Protein AF-A0A429G6H1-F1 (afdb_monomer)

Foldseek 3Di:
DPDPPPPPPVVPPDDPDPQDPPDPQDDDPPPVQLVVLSVLLVVPRPDDPVVVVVSVVSSVVSVVVVVVVVVPDPPDDDDDPDPPDDDDPDPDDPPDDPVPDDDD

Solvent-accessible surface area (backbone atoms only — not comparable to full-atom values): 7283 Å² total; per-residue (Å²): 144,84,74,80,78,68,69,74,63,64,78,78,71,63,72,82,72,79,86,70,76,74,76,77,77,78,78,81,78,84,44,72,70,60,41,60,48,57,55,57,62,65,68,50,67,94,53,59,75,85,60,43,54,63,56,52,51,53,40,50,52,52,53,49,52,52,52,54,55,56,72,67,49,69,96,77,82,87,75,82,80,74,88,88,74,71,79,81,74,81,75,80,74,72,92,62,68,77,89,71,64,82,84,128

pLDDT: mean 73.56, std 18.12, range [44.16, 98.06]

Mean predicted aligned error: 16.53 Å

Structure (mmCIF, N/CA/C/O backbone):
data_AF-A0A429G6H1-F1
#
_entry.id   AF-A0A429G6H1-F1
#
loop_
_atom_site.group_PDB
_atom_site.id
_at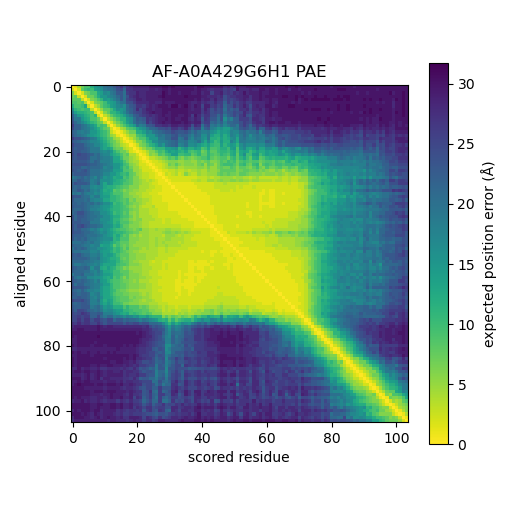om_site.type_symbol
_atom_site.label_atom_id
_atom_site.label_alt_id
_atom_site.label_comp_id
_atom_site.label_asym_id
_atom_site.label_entity_id
_atom_site.label_seq_id
_atom_site.pdbx_PDB_ins_code
_atom_site.Cartn_x
_atom_site.Cartn_y
_atom_site.Cartn_z
_atom_site.occupancy
_atom_site.B_iso_or_equiv
_atom_site.auth_seq_id
_atom_site.auth_comp_id
_atom_site.auth_asym_id
_atom_site.auth_atom_id
_atom_site.pdbx_PDB_model_num
ATOM 1 N N . MET A 1 1 ? 0.539 13.651 41.394 1.00 50.78 1 MET A N 1
ATOM 2 C CA . MET A 1 1 ? -0.150 12.424 40.946 1.00 50.78 1 MET A CA 1
ATOM 3 C C . MET A 1 1 ? -1.622 12.748 40.706 1.00 50.78 1 MET A C 1
ATOM 5 O O . MET A 1 1 ? -2.449 12.388 41.534 1.00 50.78 1 MET A O 1
ATOM 9 N N . SER A 1 2 ? -1.951 13.493 39.644 1.00 52.94 2 SER A N 1
ATOM 10 C CA . SER A 1 2 ? -3.346 13.912 39.404 1.00 52.94 2 SER A CA 1
ATOM 11 C C . SER A 1 2 ? 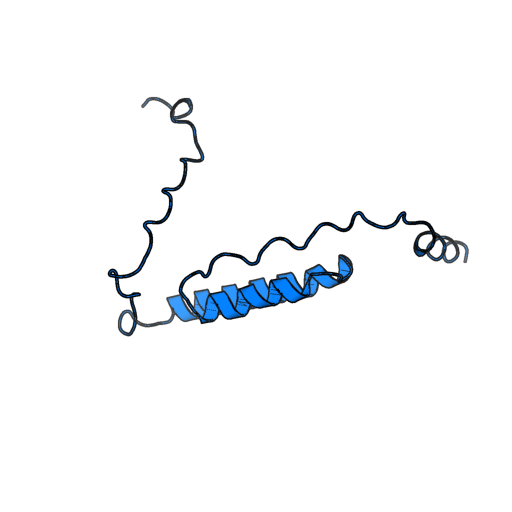-3.735 14.065 37.930 1.00 52.94 2 SER A C 1
ATOM 13 O O . SER A 1 2 ? -4.810 14.589 37.685 1.00 52.94 2 SER A O 1
ATOM 15 N N . ASP A 1 3 ? -2.935 13.586 36.972 1.00 47.75 3 ASP A N 1
ATOM 16 C CA . ASP A 1 3 ? -3.251 13.764 35.540 1.00 47.75 3 ASP A CA 1
ATOM 17 C C . ASP A 1 3 ? -3.596 12.460 34.793 1.00 47.75 3 ASP A C 1
ATOM 19 O O . ASP A 1 3 ? -3.976 12.494 33.636 1.00 47.75 3 ASP A O 1
ATOM 23 N N . GLU A 1 4 ? -3.542 11.294 35.447 1.00 48.56 4 GLU A N 1
ATOM 24 C CA . GLU A 1 4 ? -3.703 9.999 34.752 1.00 48.56 4 GLU A CA 1
ATOM 25 C C . GLU A 1 4 ? -5.172 9.581 34.520 1.00 48.56 4 GLU A C 1
ATOM 27 O O . GLU A 1 4 ? -5.461 8.654 33.771 1.00 48.56 4 GLU A O 1
ATOM 32 N N . ALA A 1 5 ? -6.134 10.234 35.179 1.00 47.66 5 ALA A N 1
ATOM 33 C CA . ALA A 1 5 ? -7.538 9.804 35.162 1.00 47.66 5 ALA A CA 1
ATOM 34 C C . ALA A 1 5 ? -8.367 10.393 34.003 1.00 47.66 5 ALA A C 1
ATOM 36 O O . ALA A 1 5 ? -9.512 9.983 33.815 1.00 47.66 5 ALA A O 1
ATOM 37 N N . ALA A 1 6 ? -7.822 11.349 33.243 1.00 45.09 6 ALA A N 1
ATOM 38 C CA . ALA A 1 6 ? -8.560 12.058 32.194 1.00 45.09 6 ALA A CA 1
ATOM 39 C C . ALA A 1 6 ? -8.479 11.384 30.810 1.00 45.09 6 ALA A C 1
ATOM 41 O O . ALA A 1 6 ? -9.368 11.586 29.991 1.00 45.09 6 ALA A O 1
ATOM 42 N N . GLU A 1 7 ? -7.471 10.548 30.549 1.00 47.03 7 GLU A N 1
ATOM 43 C CA . GLU A 1 7 ? -7.228 9.997 29.204 1.00 47.03 7 GLU A CA 1
ATOM 44 C C . GLU A 1 7 ? -8.101 8.763 28.885 1.00 47.03 7 GLU A C 1
ATOM 46 O O . GLU A 1 7 ? -8.434 8.498 27.733 1.00 47.03 7 GLU A O 1
ATOM 51 N N . ALA A 1 8 ? -8.559 8.029 29.906 1.00 46.88 8 ALA A N 1
ATOM 52 C CA . ALA A 1 8 ? -9.306 6.777 29.724 1.00 46.88 8 ALA A CA 1
ATOM 53 C C . ALA A 1 8 ? -10.799 6.959 29.375 1.00 46.88 8 ALA A C 1
ATOM 55 O O . ALA A 1 8 ? -11.438 6.017 28.906 1.00 46.88 8 ALA A O 1
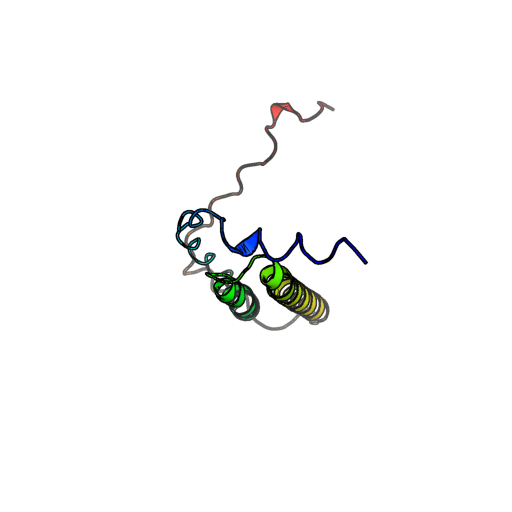ATOM 56 N N . VAL A 1 9 ? -11.371 8.145 29.607 1.00 45.03 9 VAL A N 1
ATOM 57 C CA . VAL A 1 9 ? -12.806 8.422 29.386 1.00 45.03 9 VAL A CA 1
ATOM 58 C C . VAL A 1 9 ? -13.118 8.964 27.988 1.00 45.03 9 VAL A C 1
ATOM 60 O O . VAL A 1 9 ? -14.257 8.855 27.545 1.00 45.03 9 VAL A O 1
ATOM 63 N N . GLU A 1 10 ? -12.126 9.456 27.241 1.00 46.91 10 GLU A N 1
ATOM 64 C CA . GLU A 1 10 ? -12.351 10.021 25.900 1.00 46.91 10 GLU A CA 1
ATOM 65 C C . GLU A 1 10 ? -12.509 8.950 24.800 1.00 46.91 10 GLU A C 1
ATOM 67 O O . GLU A 1 10 ? -13.107 9.200 23.753 1.00 46.91 10 GLU A O 1
ATOM 72 N N . ALA A 1 11 ? -12.056 7.716 25.047 1.00 50.94 11 ALA A N 1
ATOM 73 C CA . ALA A 1 11 ? -12.217 6.600 24.111 1.00 50.94 11 ALA A CA 1
ATOM 74 C C . ALA A 1 11 ? -13.660 6.057 24.033 1.00 50.94 11 ALA A C 1
ATOM 76 O O . ALA A 1 11 ? -14.012 5.393 23.060 1.00 50.94 11 ALA A O 1
ATOM 77 N N . ALA A 1 12 ? -14.499 6.319 25.042 1.00 55.19 12 ALA A N 1
ATOM 78 C CA . ALA A 1 12 ? -15.809 5.677 25.189 1.00 55.19 12 ALA A CA 1
ATOM 79 C C . ALA A 1 12 ? -16.984 6.456 24.563 1.00 55.19 12 ALA A C 1
ATOM 81 O O . ALA A 1 12 ? -18.075 5.902 24.445 1.00 55.19 12 ALA A O 1
ATOM 82 N N . GLU A 1 13 ? -16.781 7.710 24.145 1.00 51.94 13 GLU A N 1
ATOM 83 C CA . GLU A 1 13 ? -17.863 8.604 23.694 1.00 51.94 13 GLU A CA 1
ATOM 84 C C . GLU A 1 13 ? -17.604 9.213 22.305 1.00 51.94 13 GLU A C 1
ATOM 86 O O . GLU A 1 13 ? -18.129 10.271 21.957 1.00 51.94 13 GLU A O 1
ATOM 91 N N . ARG A 1 14 ? -16.791 8.549 21.470 1.00 60.59 14 ARG A N 1
ATOM 92 C CA . ARG A 1 14 ? -16.683 8.933 20.060 1.00 60.59 14 ARG A CA 1
ATOM 93 C C . ARG A 1 14 ? -17.935 8.431 19.326 1.00 60.59 14 ARG A C 1
ATOM 95 O O . ARG A 1 14 ? -18.191 7.225 19.354 1.00 60.59 14 ARG A O 1
ATOM 102 N N . PRO A 1 15 ? -18.734 9.310 18.687 1.00 66.69 15 PRO A N 1
ATOM 103 C CA . PRO A 1 15 ? -19.808 8.858 17.807 1.00 66.69 15 PRO A CA 1
ATOM 104 C C . PRO A 1 15 ? -19.223 7.902 16.758 1.00 66.69 15 PRO A C 1
ATOM 106 O O . PRO A 1 15 ? -18.056 8.079 16.396 1.00 66.69 15 PRO A O 1
ATOM 109 N N . PRO A 1 16 ? -19.986 6.897 16.281 1.00 66.31 16 PRO A N 1
ATOM 110 C CA . PRO A 1 16 ? -19.490 5.985 15.258 1.00 66.31 16 PRO A CA 1
ATOM 111 C C . PRO A 1 16 ? -18.955 6.826 14.104 1.00 66.31 16 PRO A C 1
ATOM 113 O O . PRO A 1 16 ? -19.683 7.672 13.571 1.00 66.31 16 PRO A O 1
ATOM 116 N N . GLU A 1 17 ? -17.667 6.663 13.787 1.00 66.88 17 GLU A N 1
ATOM 117 C CA . GLU A 1 17 ? -17.102 7.383 12.657 1.00 66.88 17 GLU A CA 1
ATOM 118 C C . GLU A 1 17 ? -17.933 7.019 11.427 1.00 66.88 17 GLU A C 1
ATOM 120 O O . GLU A 1 17 ? -18.275 5.843 11.257 1.00 66.88 17 GLU A O 1
ATOM 125 N N . PRO A 1 18 ? -18.333 8.007 10.608 1.00 64.62 18 PRO A N 1
ATOM 126 C CA . PRO A 1 18 ? -19.028 7.709 9.371 1.00 64.62 18 PRO A CA 1
ATOM 127 C C . PRO A 1 18 ? -18.232 6.646 8.616 1.00 64.62 18 PRO A C 1
ATOM 129 O O . PRO A 1 18 ? -17.035 6.818 8.387 1.00 64.62 18 PRO A O 1
ATOM 132 N N . GLU A 1 19 ? -18.889 5.535 8.275 1.00 65.81 19 GLU A N 1
ATOM 133 C CA . GLU A 1 19 ? -18.297 4.476 7.464 1.00 65.81 19 GLU A CA 1
ATOM 134 C C . GLU A 1 19 ? -18.032 5.050 6.071 1.00 65.81 19 GLU A C 1
ATOM 136 O O . GLU A 1 19 ? -18.874 5.004 5.171 1.00 65.81 19 GLU A O 1
ATOM 141 N N . TYR A 1 20 ? -16.869 5.675 5.903 1.00 63.47 20 TYR A N 1
ATOM 142 C CA . TYR A 1 20 ? -16.396 6.075 4.595 1.00 63.47 20 TYR A CA 1
ATOM 143 C C . TYR A 1 20 ? -16.000 4.795 3.869 1.00 63.47 20 TYR A C 1
ATOM 145 O O . TYR A 1 20 ? -15.110 4.082 4.345 1.00 63.47 20 TYR A O 1
ATOM 153 N N . PRO A 1 21 ? -16.641 4.471 2.733 1.00 67.25 21 PRO A N 1
ATOM 154 C CA . PRO A 1 21 ? -16.186 3.352 1.933 1.00 67.25 21 PRO A CA 1
ATOM 155 C C . PRO A 1 21 ? -14.714 3.586 1.597 1.00 67.25 21 PRO A C 1
ATOM 157 O O . PRO A 1 21 ? -14.333 4.698 1.217 1.00 67.25 21 PRO A O 1
ATOM 160 N N . ALA A 1 22 ? -13.891 2.549 1.768 1.00 70.00 22 ALA A N 1
ATOM 161 C CA . ALA A 1 22 ? -12.490 2.612 1.386 1.00 70.00 22 ALA A CA 1
ATOM 162 C C . ALA A 1 22 ? -12.402 3.122 -0.059 1.00 70.00 22 ALA A C 1
ATOM 164 O O . ALA A 1 22 ? -13.155 2.671 -0.930 1.00 70.00 22 ALA A O 1
ATOM 165 N N . ALA A 1 23 ? -11.521 4.097 -0.297 1.00 71.06 23 ALA A N 1
ATOM 166 C CA . ALA A 1 23 ? -11.283 4.578 -1.647 1.00 71.06 23 ALA A CA 1
ATOM 167 C C . ALA A 1 23 ? -10.922 3.379 -2.542 1.00 71.06 23 ALA A C 1
ATOM 169 O O . ALA A 1 23 ? -10.230 2.464 -2.078 1.00 71.06 23 ALA A O 1
ATOM 170 N N . PRO A 1 24 ? -11.398 3.346 -3.799 1.00 73.25 24 PRO A N 1
ATOM 171 C CA . PRO A 1 24 ? -11.011 2.285 -4.712 1.00 73.25 24 PRO A CA 1
ATOM 172 C C . PRO A 1 24 ? -9.480 2.244 -4.827 1.00 73.25 24 PRO A C 1
ATOM 174 O O . PRO A 1 24 ? -8.836 3.298 -4.744 1.00 73.25 24 PRO A O 1
ATOM 177 N N . PRO A 1 25 ? -8.891 1.048 -5.002 1.00 72.69 25 PRO A N 1
ATOM 178 C CA . PRO A 1 25 ? -7.453 0.928 -5.168 1.00 72.69 25 PRO A CA 1
ATOM 179 C C . PRO A 1 25 ? -6.993 1.776 -6.364 1.00 72.69 25 PRO A C 1
ATOM 181 O O . PRO A 1 25 ? -7.755 1.948 -7.322 1.00 72.69 25 PRO A O 1
ATOM 184 N N . PRO A 1 26 ? -5.769 2.327 -6.315 1.00 76.38 26 PRO A N 1
ATOM 185 C CA . PRO A 1 26 ? -5.231 3.089 -7.431 1.00 76.38 26 PRO A CA 1
ATOM 186 C C . PRO A 1 26 ? -5.173 2.226 -8.697 1.00 76.38 26 PRO A C 1
ATOM 188 O O . PRO A 1 26 ? -4.950 1.016 -8.628 1.00 76.38 26 PRO A O 1
ATOM 191 N N . GLU A 1 27 ? -5.358 2.865 -9.854 1.00 86.50 27 GLU A N 1
ATOM 192 C CA . GLU A 1 27 ? -5.117 2.226 -11.150 1.00 86.50 27 GLU A CA 1
ATOM 193 C C . GLU A 1 27 ? -3.670 1.700 -11.214 1.00 86.50 27 GLU A C 1
ATOM 195 O O . GLU A 1 27 ? -2.758 2.379 -10.722 1.00 86.50 27 GLU A O 1
ATOM 200 N N . PRO A 1 28 ? -3.439 0.517 -11.812 1.00 89.12 28 PRO A N 1
ATOM 201 C CA . PRO A 1 28 ? -2.112 -0.074 -11.892 1.00 89.12 28 PRO A CA 1
ATOM 202 C C . PRO A 1 28 ? -1.161 0.837 -12.671 1.00 89.12 28 PRO A C 1
ATOM 204 O O . PRO A 1 28 ? -1.502 1.402 -13.713 1.00 89.12 28 PRO A O 1
ATOM 207 N N . THR A 1 29 ? 0.057 0.966 -12.162 1.00 88.56 29 THR A N 1
ATOM 208 C CA . THR A 1 29 ? 1.089 1.862 -12.696 1.00 88.56 29 THR A CA 1
ATOM 209 C C . THR A 1 29 ? 1.825 1.266 -13.893 1.00 88.56 29 THR A C 1
ATOM 211 O O . THR A 1 29 ? 2.448 1.998 -14.662 1.00 88.56 29 THR A O 1
ATOM 214 N N . GLY A 1 30 ? 1.748 -0.058 -14.063 1.00 91.44 30 GLY A N 1
ATOM 215 C CA . GLY A 1 30 ? 2.444 -0.802 -15.111 1.00 91.44 30 GLY A CA 1
ATOM 216 C C . GLY A 1 30 ? 3.833 -1.305 -14.705 1.00 91.44 30 GLY A C 1
ATOM 217 O O . GLY A 1 30 ? 4.401 -2.114 -15.438 1.00 91.44 30 GLY A O 1
ATOM 218 N N . ASP A 1 31 ? 4.365 -0.898 -13.543 1.00 90.94 31 ASP A N 1
ATOM 219 C CA . ASP A 1 31 ? 5.509 -1.567 -12.911 1.00 90.94 31 ASP A CA 1
ATOM 220 C C . ASP A 1 31 ? 4.992 -2.490 -11.791 1.00 90.94 31 ASP A C 1
ATOM 222 O O . ASP A 1 31 ? 4.515 -1.999 -10.762 1.00 90.94 31 ASP A O 1
ATOM 226 N N . PRO A 1 32 ? 5.117 -3.825 -11.931 1.00 91.44 32 PRO A N 1
ATOM 227 C CA . PRO A 1 32 ? 4.589 -4.768 -10.947 1.00 91.44 32 PRO A CA 1
ATOM 228 C C . PRO A 1 32 ? 5.225 -4.610 -9.560 1.00 91.44 32 PRO A C 1
ATOM 230 O O . PRO A 1 32 ? 4.617 -4.992 -8.561 1.00 91.44 32 PRO A O 1
ATOM 233 N N . ARG A 1 33 ? 6.440 -4.051 -9.471 1.00 92.62 33 ARG A N 1
ATOM 234 C CA . ARG A 1 33 ? 7.110 -3.781 -8.191 1.00 92.62 33 ARG A CA 1
ATOM 235 C C . ARG A 1 33 ? 6.459 -2.601 -7.482 1.00 92.62 33 ARG A C 1
ATOM 237 O O . ARG A 1 33 ? 6.242 -2.667 -6.277 1.00 92.62 33 ARG A O 1
ATOM 244 N N . VAL A 1 34 ? 6.123 -1.549 -8.228 1.00 94.44 34 VAL A N 1
ATOM 245 C CA . VAL A 1 34 ? 5.408 -0.381 -7.696 1.00 94.44 34 VAL A CA 1
ATOM 246 C C . VAL A 1 34 ? 3.991 -0.780 -7.291 1.00 94.44 34 VAL A C 1
ATOM 248 O O . VAL A 1 34 ? 3.565 -0.468 -6.180 1.00 94.44 34 VAL A O 1
ATOM 251 N N . ASP A 1 35 ? 3.299 -1.549 -8.131 1.00 93.69 35 ASP A N 1
ATOM 252 C CA . ASP A 1 35 ? 1.936 -2.016 -7.858 1.00 93.69 35 ASP A CA 1
ATOM 253 C C . ASP A 1 35 ? 1.871 -2.897 -6.598 1.00 93.69 35 ASP A C 1
ATOM 255 O O . ASP A 1 35 ? 0.965 -2.743 -5.777 1.00 93.69 35 ASP A O 1
ATOM 259 N N . ALA A 1 36 ? 2.867 -3.764 -6.380 1.00 93.50 36 ALA A N 1
ATOM 260 C CA . ALA A 1 36 ? 2.961 -4.576 -5.166 1.00 93.50 36 ALA A CA 1
ATOM 261 C C . ALA A 1 36 ? 3.131 -3.728 -3.894 1.00 93.50 36 ALA A C 1
ATOM 263 O O . ALA A 1 36 ? 2.544 -4.044 -2.859 1.00 93.50 36 ALA A O 1
ATOM 264 N N . VAL A 1 37 ? 3.907 -2.642 -3.959 1.00 95.12 37 VAL A N 1
ATOM 265 C CA . VAL A 1 37 ? 4.091 -1.731 -2.820 1.00 95.12 37 VAL A CA 1
ATOM 266 C C . VAL A 1 37 ? 2.811 -0.934 -2.548 1.00 95.12 37 VAL A C 1
ATOM 268 O O . VAL A 1 37 ? 2.416 -0.790 -1.391 1.00 95.12 37 VAL A O 1
ATOM 271 N N . LEU A 1 38 ? 2.125 -0.466 -3.595 1.00 93.44 38 LEU A N 1
ATOM 272 C CA . LEU A 1 38 ? 0.869 0.280 -3.463 1.00 93.44 38 LEU A CA 1
ATOM 273 C C . LEU A 1 38 ? -0.288 -0.578 -2.938 1.00 93.44 38 LEU A C 1
ATOM 275 O O . LEU A 1 38 ? -1.140 -0.056 -2.218 1.00 93.44 38 LEU A O 1
ATOM 279 N N . ALA A 1 39 ? -0.303 -1.884 -3.220 1.00 92.06 39 ALA A N 1
ATOM 280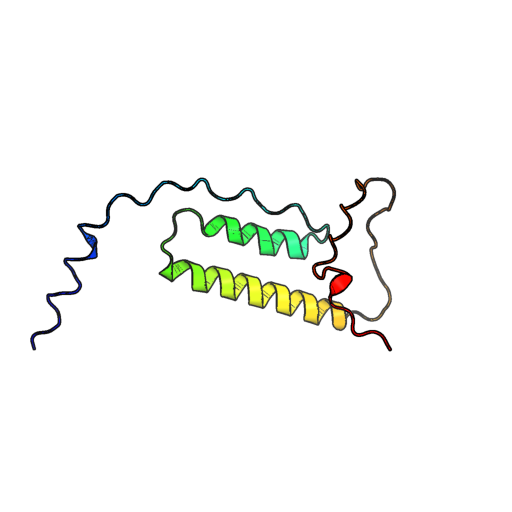 C CA . ALA A 1 39 ? -1.312 -2.803 -2.690 1.00 92.06 39 ALA A CA 1
ATOM 281 C C . ALA A 1 39 ? -1.377 -2.795 -1.150 1.00 92.06 39 ALA A C 1
ATOM 283 O O . ALA A 1 39 ? -2.450 -2.981 -0.577 1.00 92.06 39 ALA A O 1
ATOM 284 N N . ARG A 1 40 ? -0.259 -2.493 -0.475 1.00 91.12 40 ARG A N 1
ATOM 285 C CA . ARG A 1 40 ? -0.171 -2.410 0.991 1.00 91.12 40 ARG A CA 1
ATOM 286 C C . ARG A 1 40 ? -0.990 -1.269 1.596 1.00 91.12 40 ARG A C 1
ATOM 288 O O . ARG A 1 40 ? -1.346 -1.320 2.767 1.00 91.12 40 ARG A O 1
ATOM 295 N N . LEU A 1 41 ? -1.345 -0.252 0.809 1.00 92.06 41 LEU A N 1
ATOM 296 C CA . LEU A 1 41 ? -2.262 0.798 1.262 1.00 92.06 41 LEU A CA 1
ATOM 297 C C . LEU A 1 41 ? -3.669 0.253 1.552 1.00 92.06 41 LEU A C 1
ATOM 299 O O . LEU A 1 41 ? -4.397 0.854 2.338 1.00 92.06 41 LEU A O 1
ATOM 303 N N . GLY A 1 42 ? -4.039 -0.897 0.975 1.00 89.75 42 GLY A N 1
ATOM 304 C CA . GLY A 1 42 ? -5.289 -1.587 1.295 1.00 89.75 42 GLY A CA 1
ATOM 305 C C . GLY A 1 42 ? -5.388 -2.016 2.762 1.00 89.75 42 GLY A C 1
ATOM 306 O O . GLY A 1 42 ? -6.491 -2.056 3.305 1.00 89.75 42 GLY A O 1
ATOM 307 N N . ASP A 1 43 ? -4.252 -2.238 3.433 1.00 88.94 43 ASP A N 1
ATOM 308 C CA . ASP A 1 43 ? -4.208 -2.645 4.841 1.00 88.94 43 ASP A CA 1
ATOM 309 C C . ASP A 1 43 ? -4.673 -1.531 5.790 1.00 88.94 43 ASP A C 1
ATOM 311 O O . ASP A 1 43 ? -4.956 -1.801 6.950 1.00 88.94 43 ASP A O 1
ATOM 315 N N . LEU A 1 44 ? -4.760 -0.277 5.331 1.00 90.75 44 LEU A N 1
ATOM 316 C CA . LEU A 1 44 ? -5.190 0.864 6.148 1.00 90.75 44 LEU A CA 1
ATOM 317 C C . LEU A 1 44 ? -6.681 0.820 6.510 1.00 90.75 44 LEU A C 1
ATOM 319 O O . LEU A 1 44 ? -7.096 1.441 7.492 1.00 90.75 44 LEU A O 1
ATOM 323 N N . ALA A 1 45 ? -7.496 0.116 5.722 1.00 86.75 45 ALA A N 1
ATOM 324 C CA . ALA A 1 45 ? -8.938 0.073 5.918 1.00 86.75 45 ALA A CA 1
ATOM 325 C C . ALA A 1 45 ? -9.292 -0.525 7.292 1.00 86.75 45 ALA A C 1
ATOM 327 O O . ALA A 1 45 ? -8.936 -1.658 7.606 1.00 86.75 45 ALA A O 1
ATOM 328 N N . GLY A 1 46 ? -10.006 0.244 8.118 1.00 84.25 46 GLY A N 1
ATOM 329 C CA . GLY A 1 46 ? -10.425 -0.182 9.457 1.00 84.25 46 GLY A CA 1
ATOM 330 C C . GLY A 1 46 ? -9.325 -0.166 10.525 1.00 84.25 46 GLY A C 1
ATOM 331 O O . GLY A 1 46 ? -9.605 -0.515 11.670 1.00 84.25 46 GLY A O 1
ATOM 332 N N . ARG A 1 47 ? -8.098 0.258 10.193 1.00 88.81 47 ARG A N 1
ATOM 333 C CA . ARG A 1 47 ? -7.026 0.466 11.180 1.00 88.81 47 ARG A CA 1
ATOM 334 C C . ARG A 1 47 ? -7.135 1.849 11.826 1.00 88.81 47 ARG A C 1
ATOM 336 O O . ARG A 1 47 ? -7.556 2.793 11.152 1.00 88.81 47 ARG A O 1
ATOM 343 N N . PRO A 1 48 ? -6.726 2.010 13.095 1.00 90.25 48 PRO A N 1
ATOM 344 C CA . PRO A 1 48 ? -6.677 3.320 13.731 1.00 90.25 48 PRO A CA 1
ATOM 345 C C . PRO A 1 48 ? -5.623 4.213 13.066 1.00 90.25 48 PRO A C 1
ATOM 347 O O . PRO A 1 48 ? -4.579 3.741 12.622 1.00 90.25 48 PRO A O 1
ATOM 350 N N . VAL A 1 49 ? -5.863 5.526 13.047 1.00 91.56 49 VAL A N 1
ATOM 351 C CA . VAL A 1 49 ? -4.980 6.512 12.390 1.00 91.56 49 VAL A CA 1
ATOM 352 C C . VAL A 1 49 ? -3.545 6.473 12.929 1.00 91.56 49 VAL A C 1
ATOM 354 O O . VAL A 1 49 ? -2.596 6.669 12.174 1.00 91.56 49 VAL A O 1
ATOM 357 N N . SER A 1 50 ? -3.364 6.165 14.216 1.00 91.31 50 SER A N 1
ATOM 358 C CA . SER A 1 50 ? -2.038 5.995 14.825 1.00 91.31 50 SER A CA 1
ATOM 359 C C . SER A 1 50 ? -1.211 4.897 14.153 1.00 91.31 50 SER A C 1
ATOM 361 O O . SER A 1 50 ? 0.003 5.023 14.053 1.00 91.31 50 SER A O 1
ATOM 363 N N . GLU A 1 51 ? -1.863 3.850 13.649 1.00 91.38 51 GLU A N 1
ATOM 364 C CA . GLU A 1 51 ? -1.216 2.745 12.940 1.00 91.38 51 GLU A CA 1
ATOM 365 C C . GLU A 1 51 ? -0.978 3.033 11.450 1.00 91.38 51 GLU A C 1
ATOM 367 O O . GLU A 1 51 ? -0.238 2.306 10.786 1.00 91.38 51 GLU A O 1
ATOM 372 N N . HIS A 1 52 ? -1.586 4.085 10.892 1.00 94.56 52 HIS A N 1
ATOM 373 C CA . HIS A 1 52 ? -1.420 4.414 9.472 1.00 94.56 52 HIS A CA 1
ATOM 374 C C . HIS A 1 52 ? 0.003 4.877 9.160 1.00 94.56 52 HIS A C 1
ATOM 376 O O . HIS A 1 52 ? 0.503 4.622 8.065 1.00 94.56 52 HIS A O 1
ATOM 382 N N . VAL A 1 53 ? 0.660 5.532 10.122 1.00 95.94 53 VAL A N 1
ATOM 383 C CA . VAL A 1 53 ? 2.017 6.077 9.971 1.00 95.94 53 VAL A CA 1
ATOM 384 C C . VAL A 1 53 ? 3.002 4.984 9.570 1.00 95.94 53 VAL A C 1
ATOM 386 O O . VAL A 1 53 ? 3.695 5.133 8.568 1.00 95.94 53 VAL A O 1
ATOM 389 N N . GLU A 1 54 ? 2.994 3.853 10.276 1.00 95.12 54 GLU A N 1
ATOM 390 C CA . GLU A 1 54 ? 3.888 2.723 9.996 1.00 95.12 54 GLU A CA 1
ATOM 391 C C . GLU A 1 54 ? 3.701 2.194 8.567 1.00 95.12 54 GLU A C 1
ATOM 393 O O . GLU A 1 54 ? 4.665 1.920 7.850 1.00 95.12 54 GLU A O 1
ATOM 398 N N . VAL A 1 55 ? 2.450 2.104 8.104 1.00 94.81 55 VAL A N 1
ATOM 399 C CA . VAL A 1 55 ? 2.149 1.644 6.743 1.00 94.81 55 VAL A CA 1
ATOM 400 C C . VAL A 1 55 ? 2.658 2.630 5.701 1.00 94.81 55 VAL A C 1
ATOM 402 O O . VAL A 1 55 ? 3.266 2.212 4.712 1.00 94.81 55 VAL A O 1
ATOM 405 N N . PHE A 1 56 ? 2.427 3.925 5.912 1.00 95.56 56 PHE A N 1
ATOM 406 C CA . PHE A 1 56 ? 2.882 4.955 4.987 1.00 95.56 56 PHE A CA 1
ATOM 407 C C . PHE A 1 56 ? 4.403 5.038 4.921 1.00 95.56 56 PHE A C 1
ATOM 409 O O . PHE A 1 56 ? 4.940 5.178 3.822 1.00 95.56 56 PHE A O 1
ATOM 416 N N . GLU A 1 57 ? 5.096 4.933 6.052 1.00 97.88 57 GLU A N 1
ATOM 417 C CA . GLU A 1 57 ? 6.559 4.942 6.100 1.00 97.88 57 GLU A CA 1
ATOM 418 C C . GLU A 1 57 ? 7.157 3.746 5.361 1.00 97.88 57 GLU A C 1
ATOM 420 O O . GLU A 1 57 ? 8.078 3.903 4.559 1.00 97.88 57 GLU A O 1
ATOM 425 N N . ASP A 1 58 ? 6.601 2.557 5.571 1.00 96.75 58 ASP A N 1
ATOM 426 C CA . ASP A 1 58 ? 7.025 1.355 4.865 1.00 96.75 58 ASP A CA 1
ATOM 427 C C . ASP A 1 58 ? 6.810 1.476 3.349 1.00 96.75 58 ASP A C 1
ATOM 429 O O . ASP A 1 58 ? 7.693 1.114 2.570 1.00 96.75 58 ASP A O 1
ATOM 433 N N . VAL A 1 59 ? 5.659 1.998 2.910 1.00 96.88 59 VAL A N 1
ATOM 434 C CA . VAL A 1 59 ? 5.385 2.251 1.485 1.00 96.88 59 VAL A CA 1
ATOM 435 C C . VAL A 1 59 ? 6.388 3.256 0.919 1.00 96.88 59 VAL A C 1
ATOM 437 O O . VAL A 1 59 ? 6.998 2.986 -0.115 1.00 96.88 59 VAL A O 1
ATOM 440 N N . HIS A 1 60 ? 6.622 4.375 1.610 1.00 97.50 60 HIS A N 1
ATOM 441 C CA . HIS A 1 60 ? 7.580 5.392 1.171 1.00 97.50 60 HIS A CA 1
ATOM 442 C C . HIS A 1 60 ? 8.998 4.839 1.062 1.00 97.50 60 HIS A C 1
ATOM 444 O O . HIS A 1 60 ? 9.655 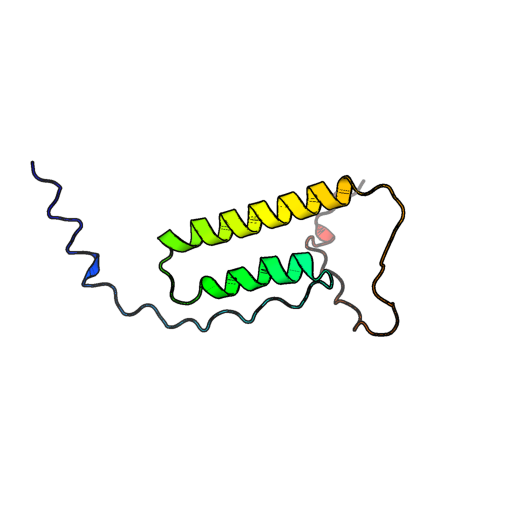5.055 0.045 1.00 97.50 60 HIS A O 1
ATOM 450 N N . ARG A 1 61 ? 9.460 4.097 2.074 1.00 98.06 61 ARG A N 1
ATOM 451 C CA . ARG A 1 61 ? 10.796 3.495 2.075 1.00 98.06 61 ARG A CA 1
ATOM 452 C C . ARG A 1 61 ? 10.962 2.521 0.912 1.00 98.06 61 ARG A C 1
ATOM 454 O O . ARG A 1 61 ? 11.943 2.613 0.188 1.00 98.06 61 ARG A O 1
ATOM 461 N N . ASN A 1 62 ? 9.989 1.641 0.679 1.00 97.00 62 ASN A N 1
ATOM 462 C CA . ASN A 1 62 ? 10.055 0.689 -0.432 1.00 97.00 62 ASN A CA 1
ATOM 463 C C . ASN A 1 62 ? 10.051 1.381 -1.803 1.00 97.00 62 ASN A C 1
ATOM 465 O O . ASN A 1 62 ? 10.823 1.003 -2.680 1.00 97.00 62 ASN A O 1
ATOM 469 N N . LEU A 1 63 ? 9.221 2.412 -1.994 1.00 96.50 63 LEU A N 1
ATOM 470 C CA . LEU A 1 63 ? 9.231 3.191 -3.236 1.00 96.50 63 LEU A CA 1
ATOM 471 C C . LEU A 1 63 ? 10.570 3.908 -3.440 1.00 96.50 63 LEU A C 1
ATOM 473 O O . LEU A 1 63 ? 11.095 3.918 -4.551 1.00 96.50 63 LEU A O 1
ATOM 477 N N . GLN A 1 64 ? 11.147 4.471 -2.378 1.00 97.38 64 GLN A N 1
ATOM 478 C CA . GLN A 1 64 ? 12.454 5.117 -2.444 1.00 97.38 64 GLN A CA 1
ATOM 479 C C . GLN A 1 64 ? 13.561 4.125 -2.828 1.00 97.38 64 GLN A C 1
ATOM 481 O O . GLN A 1 64 ? 14.358 4.426 -3.714 1.00 97.38 64 GLN A O 1
ATOM 486 N N . GLU A 1 65 ? 13.575 2.932 -2.231 1.00 96.50 65 GLU A N 1
ATOM 487 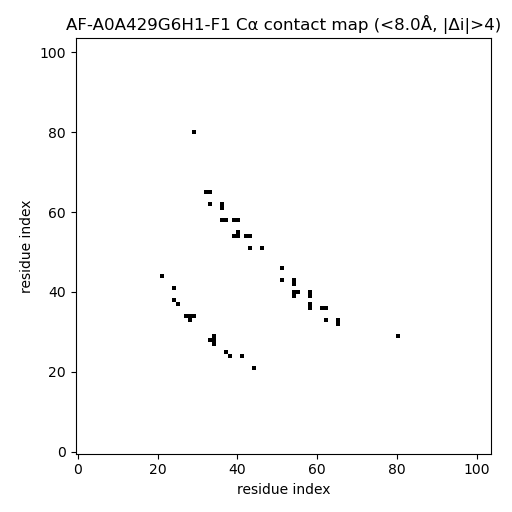C CA . GLU A 1 65 ? 14.516 1.860 -2.585 1.00 96.50 65 GLU A CA 1
ATOM 488 C C . GLU A 1 65 ? 14.374 1.428 -4.052 1.00 96.50 65 GLU A C 1
ATOM 490 O O . GLU A 1 65 ? 15.370 1.271 -4.760 1.00 96.50 65 GLU A O 1
ATOM 495 N N . LEU A 1 66 ? 13.140 1.298 -4.553 1.00 95.81 66 LEU A N 1
ATOM 496 C CA . LEU A 1 66 ? 12.896 0.980 -5.962 1.00 95.81 66 LEU A CA 1
ATOM 497 C C . LEU A 1 66 ? 13.443 2.061 -6.901 1.00 95.81 66 LEU A C 1
ATOM 499 O O . LEU A 1 66 ? 14.038 1.727 -7.925 1.00 95.81 66 LEU A O 1
ATOM 503 N N . LEU A 1 67 ? 13.282 3.340 -6.552 1.00 94.00 67 LEU A N 1
ATOM 504 C CA . LEU A 1 67 ? 13.814 4.455 -7.340 1.00 94.00 67 LEU A CA 1
ATOM 505 C C . LEU A 1 67 ? 15.349 4.474 -7.343 1.00 94.00 67 LEU A C 1
ATOM 507 O O . LEU A 1 67 ? 15.952 4.644 -8.400 1.00 94.00 67 LEU A O 1
ATOM 511 N N . ILE A 1 68 ? 15.986 4.234 -6.193 1.00 94.31 68 ILE A N 1
ATOM 512 C CA . ILE A 1 68 ? 17.452 4.131 -6.089 1.00 94.31 68 ILE A CA 1
ATOM 513 C C . ILE A 1 68 ? 17.972 2.946 -6.915 1.00 94.31 68 ILE A C 1
ATOM 515 O O . ILE A 1 68 ? 18.967 3.063 -7.636 1.00 94.31 68 ILE A O 1
ATOM 519 N N . SER A 1 69 ? 17.287 1.801 -6.844 1.00 90.25 69 SER A N 1
ATOM 520 C CA . SER A 1 69 ? 17.632 0.621 -7.635 1.00 90.25 69 SER A CA 1
ATOM 521 C C . SER A 1 69 ? 17.447 0.850 -9.136 1.00 90.25 69 SER A C 1
ATOM 523 O O . SER A 1 69 ? 18.204 0.272 -9.914 1.00 90.25 69 SER A O 1
ATOM 525 N N . ALA A 1 70 ? 16.454 1.642 -9.546 1.00 88.31 70 ALA A N 1
ATOM 526 C CA . ALA A 1 70 ? 16.224 1.980 -10.947 1.00 88.31 70 ALA A CA 1
ATOM 527 C C . ALA A 1 70 ? 17.314 2.914 -11.496 1.00 88.31 70 ALA A C 1
ATOM 529 O O . ALA A 1 70 ? 17.794 2.678 -12.597 1.00 88.31 70 ALA A O 1
ATOM 530 N N . GLU A 1 71 ? 17.753 3.906 -10.714 1.00 81.94 71 GLU A N 1
ATOM 531 C CA . GLU A 1 71 ? 18.877 4.794 -11.064 1.00 81.94 71 GLU A CA 1
ATOM 532 C C . GLU A 1 71 ? 20.202 4.025 -11.195 1.00 81.94 71 GLU A C 1
ATOM 534 O O . GLU A 1 71 ? 21.041 4.329 -12.035 1.00 81.94 71 GLU A O 1
ATOM 539 N N . SER A 1 72 ? 20.392 2.994 -10.368 1.00 77.62 72 SER A N 1
ATOM 540 C CA . SER A 1 72 ? 21.617 2.184 -10.371 1.00 77.62 72 SER A CA 1
ATOM 541 C C . SER A 1 72 ? 21.668 1.152 -11.503 1.00 77.62 72 SER A C 1
ATOM 543 O O . SER A 1 72 ? 22.702 0.506 -11.693 1.00 77.62 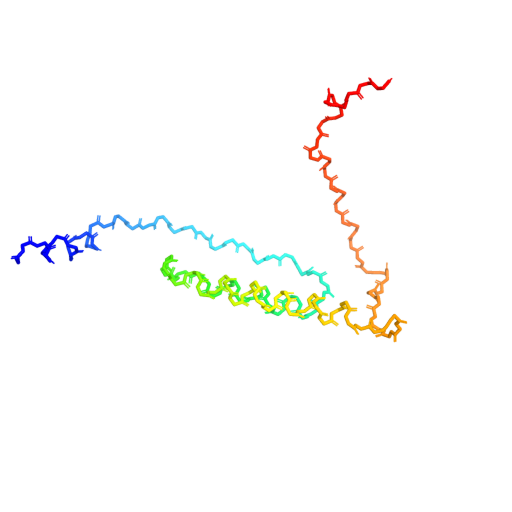72 SER A O 1
ATOM 545 N N . ALA A 1 73 ? 20.566 0.946 -12.231 1.00 68.81 73 ALA A N 1
ATOM 546 C CA . ALA A 1 73 ? 20.543 0.027 -13.355 1.00 68.81 73 ALA A CA 1
ATOM 547 C C . ALA A 1 73 ? 21.326 0.655 -14.524 1.00 68.81 73 ALA A C 1
ATOM 549 O O . ALA A 1 73 ? 20.924 1.708 -15.016 1.00 68.81 73 ALA A O 1
ATOM 550 N N . PRO A 1 74 ? 22.432 0.044 -14.993 1.00 56.19 74 PRO A N 1
ATOM 551 C CA . PRO A 1 74 ? 23.135 0.553 -16.164 1.00 56.19 74 PRO A CA 1
ATOM 552 C C . PRO A 1 74 ? 22.169 0.557 -17.351 1.00 56.19 74 PRO A C 1
ATOM 554 O O . PRO A 1 74 ? 21.465 -0.432 -17.559 1.00 56.19 74 PRO A O 1
ATOM 557 N N . ASP A 1 75 ? 22.133 1.660 -18.104 1.00 57.50 75 ASP A N 1
ATOM 558 C CA . ASP A 1 75 ? 21.269 1.880 -19.269 1.00 57.50 75 ASP A CA 1
ATOM 559 C C . ASP A 1 75 ? 21.318 0.692 -20.252 1.00 57.50 75 ASP A C 1
ATOM 561 O O . ASP A 1 75 ? 22.147 0.642 -21.162 1.00 57.50 75 ASP A O 1
ATOM 565 N N . GLY A 1 76 ? 20.457 -0.311 -20.071 1.00 58.50 76 GLY A N 1
ATOM 566 C CA . GLY A 1 76 ? 20.485 -1.495 -20.924 1.00 58.50 76 GLY A CA 1
ATOM 567 C C . GLY A 1 76 ? 19.925 -2.761 -20.296 1.00 58.50 76 GLY A C 1
ATOM 568 O O . GLY A 1 76 ? 20.679 -3.678 -19.983 1.00 58.50 76 GLY A O 1
ATOM 569 N N . GLY A 1 77 ? 18.596 -2.881 -20.237 1.00 50.62 77 GLY A N 1
ATOM 570 C CA . GLY A 1 77 ? 17.967 -4.204 -20.221 1.00 50.62 77 GLY A CA 1
ATOM 571 C C . GLY A 1 77 ? 16.599 -4.296 -19.554 1.00 50.62 77 GLY A C 1
ATOM 572 O O . GLY A 1 77 ? 16.530 -4.522 -18.356 1.00 50.62 77 GLY A O 1
ATOM 573 N N . ALA A 1 78 ? 15.555 -4.275 -20.393 1.00 49.62 78 ALA A N 1
ATOM 574 C CA . ALA A 1 78 ? 14.200 -4.810 -20.174 1.00 49.62 78 ALA A CA 1
ATOM 575 C C . ALA A 1 78 ? 13.317 -4.114 -19.107 1.00 49.62 78 ALA A C 1
ATOM 577 O O . ALA A 1 78 ? 13.641 -4.081 -17.934 1.00 49.62 78 ALA A O 1
ATOM 578 N N . GLY A 1 79 ? 12.125 -3.603 -19.412 1.00 44.16 79 GLY A N 1
ATOM 579 C CA . GLY A 1 79 ? 11.337 -3.672 -20.635 1.00 44.16 79 GLY A CA 1
ATOM 580 C C . GLY A 1 79 ? 10.347 -2.513 -20.677 1.00 44.16 79 GLY A C 1
ATOM 581 O O . GLY A 1 79 ? 9.697 -2.195 -19.686 1.00 44.16 79 GLY A O 1
ATOM 582 N N . GLY A 1 80 ? 10.255 -1.870 -21.839 1.00 46.03 80 GLY A N 1
ATOM 583 C CA . GLY A 1 80 ? 9.140 -0.976 -22.114 1.00 46.03 80 GLY A CA 1
ATOM 584 C C . GLY A 1 80 ? 7.855 -1.805 -22.217 1.00 46.03 80 GLY A C 1
ATOM 585 O O . GLY A 1 80 ? 7.892 -2.868 -22.844 1.00 46.03 80 GLY A O 1
ATOM 586 N N . PRO A 1 81 ? 6.733 -1.367 -21.624 1.00 50.28 81 PRO A N 1
ATOM 587 C CA . PRO A 1 81 ? 5.448 -1.979 -21.907 1.00 50.28 81 PRO A CA 1
ATOM 588 C C . PRO A 1 81 ? 5.118 -1.799 -23.395 1.00 50.28 81 PRO A C 1
ATOM 590 O O . PRO A 1 81 ? 5.280 -0.721 -23.969 1.00 50.28 81 PRO A O 1
ATOM 593 N N . ASP A 1 82 ? 4.688 -2.895 -24.008 1.00 49.31 82 ASP A N 1
ATOM 594 C CA . ASP A 1 82 ? 4.191 -3.004 -25.378 1.00 49.31 82 ASP A CA 1
ATOM 595 C C . ASP A 1 82 ? 3.208 -1.849 -25.708 1.00 49.31 82 ASP A C 1
ATOM 597 O O . ASP A 1 82 ? 2.202 -1.691 -25.006 1.00 49.31 82 ASP A O 1
ATOM 601 N N . PRO A 1 83 ? 3.432 -1.011 -26.743 1.00 51.19 83 PRO A N 1
ATOM 602 C CA . PRO A 1 83 ? 2.571 0.145 -27.017 1.00 51.19 83 PRO A CA 1
ATOM 603 C C . PRO A 1 83 ? 1.208 -0.217 -27.642 1.00 51.19 83 PRO A C 1
ATOM 605 O O . PRO A 1 83 ? 0.446 0.679 -27.999 1.00 51.19 83 PRO A O 1
ATOM 608 N N . ALA A 1 84 ? 0.873 -1.503 -27.795 1.00 54.34 84 ALA A N 1
ATOM 609 C CA . ALA A 1 84 ? -0.311 -1.944 -28.538 1.00 54.34 84 ALA A CA 1
ATOM 610 C C . ALA A 1 84 ? -1.588 -2.174 -27.694 1.00 54.34 84 ALA A C 1
ATOM 612 O O . ALA A 1 84 ? -2.612 -2.553 -28.262 1.00 54.34 84 ALA A O 1
ATOM 613 N N . GLY A 1 85 ? -1.566 -1.943 -26.372 1.00 50.00 85 GLY A N 1
ATOM 614 C CA . GLY A 1 85 ? -2.704 -2.263 -25.487 1.00 50.00 85 GLY A CA 1
ATOM 615 C C . GLY A 1 85 ? -3.191 -1.169 -24.528 1.00 50.00 85 GLY A C 1
ATOM 616 O O . GLY A 1 85 ? -4.171 -1.396 -23.822 1.00 50.00 85 GLY A O 1
ATOM 617 N N . ALA A 1 86 ? -2.550 -0.000 -24.463 1.00 54.75 86 ALA A N 1
ATOM 618 C CA . ALA A 1 86 ? -2.888 1.008 -23.456 1.00 54.75 86 ALA A CA 1
ATOM 619 C C . ALA A 1 86 ? -4.018 1.954 -23.926 1.00 54.75 86 ALA A C 1
ATOM 621 O O . ALA A 1 86 ? -3.885 2.567 -24.991 1.00 54.75 86 ALA A O 1
ATOM 622 N N . PRO A 1 87 ? -5.106 2.158 -23.150 1.00 52.28 87 PRO A N 1
ATOM 623 C CA . PRO A 1 87 ? -5.953 3.328 -23.340 1.00 52.28 87 PRO A CA 1
ATOM 624 C C . PRO A 1 87 ? -5.097 4.581 -23.121 1.00 52.28 87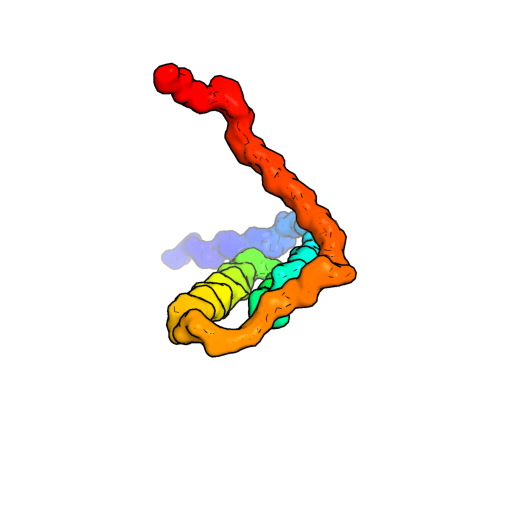 PRO A C 1
ATOM 626 O O . PRO A 1 87 ? -4.347 4.681 -22.152 1.00 52.28 87 PRO A O 1
ATOM 629 N N . VAL A 1 88 ? -5.182 5.527 -24.056 1.00 64.31 88 VAL A N 1
ATOM 630 C CA . VAL A 1 88 ? -4.433 6.789 -24.018 1.00 64.31 88 VAL A CA 1
ATOM 631 C C . VAL A 1 88 ? -4.651 7.461 -22.651 1.00 64.31 88 VAL A C 1
ATOM 633 O O . VAL A 1 88 ? -5.809 7.722 -22.309 1.00 64.31 88 VAL A O 1
ATOM 636 N N . PRO A 1 89 ? -3.599 7.761 -21.861 1.00 68.12 89 PRO A N 1
ATOM 637 C CA . PRO A 1 89 ? -3.787 8.399 -20.564 1.00 68.12 89 PRO A CA 1
ATOM 638 C C . PRO A 1 89 ? -4.417 9.788 -20.756 1.00 68.12 89 PRO A C 1
ATOM 64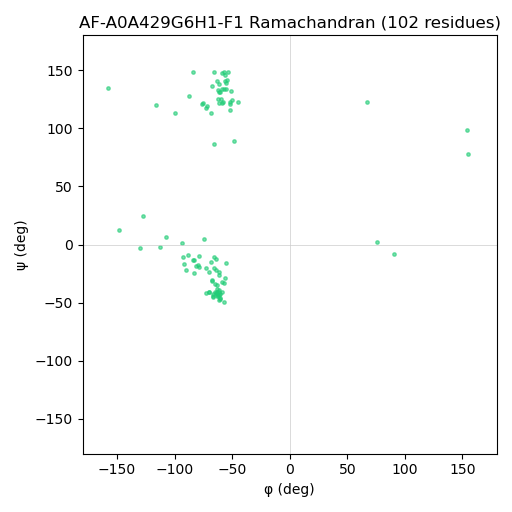0 O O . PRO A 1 89 ? -4.048 10.505 -21.699 1.00 68.12 89 PRO A O 1
ATOM 643 N N . PRO A 1 90 ? -5.363 10.210 -19.893 1.00 67.19 90 PRO A N 1
ATOM 644 C CA . PRO A 1 90 ? -5.885 11.565 -19.947 1.00 67.19 90 PRO A CA 1
ATOM 645 C C . PRO A 1 90 ? -4.722 12.535 -19.741 1.00 67.19 90 PRO A C 1
ATOM 647 O O . PRO A 1 90 ? -3.968 12.436 -18.773 1.00 67.19 90 PRO A O 1
ATOM 650 N N . ARG A 1 91 ? -4.550 13.468 -20.681 1.00 70.62 91 ARG A N 1
ATOM 651 C CA . ARG A 1 91 ? -3.492 14.478 -20.585 1.00 70.62 91 ARG A CA 1
ATOM 652 C C . ARG A 1 91 ? -3.627 15.234 -19.257 1.00 70.62 91 ARG A C 1
ATOM 654 O O . ARG A 1 91 ? -4.756 15.584 -18.893 1.00 70.62 91 ARG A O 1
ATOM 661 N N . PRO A 1 92 ? -2.515 15.535 -18.560 1.00 65.88 92 PRO A N 1
ATOM 662 C CA . PRO A 1 92 ? -2.570 16.328 -17.344 1.00 65.88 92 PRO A CA 1
ATOM 663 C C . PRO A 1 92 ? -3.223 17.670 -17.674 1.00 65.88 92 PRO A C 1
ATOM 665 O O . PRO A 1 92 ? -2.769 18.398 -18.562 1.00 65.88 92 PRO A O 1
ATOM 668 N N . ARG A 1 93 ? -4.316 17.997 -16.977 1.00 63.41 93 ARG A N 1
ATOM 669 C CA . ARG A 1 93 ? -4.835 19.365 -16.974 1.00 63.41 93 ARG A CA 1
ATOM 670 C C . ARG A 1 93 ? -3.704 20.235 -16.442 1.00 63.41 93 ARG A C 1
ATOM 672 O O . ARG A 1 93 ? -3.202 19.970 -15.353 1.00 63.41 93 ARG A O 1
ATOM 679 N N . SER A 1 94 ? -3.269 21.225 -17.215 1.00 62.56 94 SER A N 1
ATOM 680 C CA . SER A 1 94 ? -2.268 22.181 -16.751 1.00 62.56 94 SER A CA 1
ATOM 681 C C . SER A 1 94 ? -2.731 22.758 -15.411 1.00 62.56 94 SER A C 1
ATOM 683 O O . SER A 1 94 ? -3.762 23.426 -15.353 1.00 62.56 94 SER A O 1
ATOM 685 N N . ALA A 1 95 ? -1.981 22.493 -14.338 1.00 59.59 95 ALA A N 1
ATOM 686 C CA . ALA A 1 95 ? -2.301 22.973 -12.992 1.00 59.59 95 ALA A CA 1
ATOM 687 C C . ALA A 1 95 ? -2.225 24.507 -12.869 1.00 59.59 95 ALA A C 1
ATOM 689 O O . ALA A 1 95 ? -2.679 25.075 -11.881 1.00 59.59 95 ALA A O 1
ATOM 690 N N . PHE A 1 96 ? -1.686 25.182 -13.888 1.00 53.44 96 PHE A N 1
ATOM 691 C CA . PHE A 1 96 ? -1.593 26.631 -13.950 1.00 53.44 96 PHE A CA 1
ATOM 692 C C . PHE A 1 96 ? -2.436 27.168 -15.108 1.00 53.44 96 PHE A C 1
ATOM 694 O O . PHE A 1 96 ? -2.168 26.810 -16.259 1.00 53.44 96 PHE A O 1
ATOM 701 N N . PRO A 1 97 ? -3.433 28.030 -14.843 1.00 60.78 97 PRO A N 1
ATOM 702 C CA . PRO A 1 97 ? -4.065 28.796 -15.903 1.00 60.78 97 PRO A CA 1
ATOM 703 C C . PRO A 1 97 ? -3.006 29.690 -16.564 1.00 60.78 97 PRO A C 1
ATOM 705 O O . PRO A 1 97 ? -2.272 30.406 -15.883 1.00 60.78 97 PRO A O 1
ATOM 708 N N . ASP A 1 98 ? -2.951 29.674 -17.897 1.00 61.00 98 ASP A N 1
ATOM 709 C CA . ASP A 1 98 ? -2.010 30.463 -18.717 1.00 61.00 98 ASP A CA 1
ATOM 710 C C . ASP A 1 98 ? -2.070 31.981 -18.429 1.00 61.00 98 ASP A C 1
ATOM 712 O O . ASP A 1 98 ? -1.150 32.733 -18.739 1.00 61.00 98 ASP A O 1
ATOM 716 N N . ALA A 1 99 ? -3.136 32.432 -17.762 1.00 65.31 99 ALA A N 1
ATOM 717 C CA . ALA A 1 99 ? -3.364 33.809 -17.337 1.00 65.31 99 ALA A CA 1
ATOM 718 C C . ALA A 1 99 ? -2.353 34.352 -16.305 1.00 65.31 99 ALA A C 1
ATOM 720 O O . ALA A 1 99 ? -2.344 35.557 -16.062 1.00 65.31 99 ALA A O 1
ATOM 721 N N . LEU A 1 100 ? -1.519 33.501 -15.693 1.00 58.97 100 LEU A N 1
ATOM 722 C CA . LEU A 1 100 ? -0.520 33.910 -14.694 1.00 58.97 100 LEU A CA 1
ATOM 723 C C . LEU A 1 100 ? 0.926 33.868 -15.203 1.00 58.97 100 LEU A C 1
ATOM 725 O O . LEU A 1 100 ? 1.851 34.074 -14.416 1.00 58.97 100 LEU A O 1
ATOM 729 N N . ARG A 1 101 ? 1.160 33.616 -16.498 1.00 68.56 101 ARG A N 1
ATOM 730 C CA . ARG A 1 101 ? 2.522 33.689 -17.038 1.00 68.56 101 ARG A CA 1
ATOM 731 C C . ARG A 1 101 ? 2.944 35.155 -17.196 1.00 68.56 101 ARG A C 1
ATOM 733 O O . ARG A 1 101 ? 2.274 35.894 -17.921 1.00 68.56 101 ARG A O 1
ATOM 740 N N . PRO A 1 102 ? 4.038 35.599 -16.549 1.00 69.38 102 PRO A N 1
ATOM 741 C CA . PRO A 1 102 ? 4.558 36.939 -16.761 1.00 69.38 102 PRO A CA 1
ATOM 742 C C . PRO A 1 102 ? 4.989 37.080 -18.222 1.00 69.38 102 PRO A C 1
ATOM 744 O O . PRO A 1 102 ? 5.744 36.264 -18.752 1.00 69.38 102 PRO A O 1
ATOM 747 N N . ARG A 1 103 ? 4.451 38.105 -18.881 1.00 64.31 103 ARG A N 1
ATOM 748 C CA . ARG A 1 103 ? 4.782 38.461 -20.259 1.00 64.31 103 ARG A CA 1
ATOM 749 C C . ARG A 1 103 ? 6.227 38.971 -20.270 1.00 64.31 103 ARG A C 1
ATOM 751 O O . ARG A 1 103 ? 6.501 39.984 -19.631 1.00 64.31 103 ARG A O 1
ATOM 758 N N . ALA A 1 104 ? 7.122 38.229 -20.918 1.00 68.88 104 ALA A N 1
ATOM 759 C CA . ALA A 1 104 ? 8.466 38.702 -21.246 1.00 68.88 104 ALA A CA 1
ATOM 760 C C . ALA A 1 104 ? 8.406 39.779 -22.338 1.00 68.88 104 ALA A C 1
ATOM 762 O O . ALA A 1 104 ? 7.480 39.703 -23.185 1.00 68.88 104 ALA A O 1
#

Secondary structure (DSSP, 8-state):
--STTSSSSGGG-PPPPP-PPPPPPPPP-S-HHHHHHHHGGGGGTT--HHHHHHHHHHHHHHHHHHHHHHHTS-S-------TTSPPPPPPPP-SS-GGGS---

Sequence (104 aa):
MSDEAAEAVEAAERPPEPEYPAAPPPEPTGDPRVDAVLARLGDLAGRPVSEHVEVFEDVHRNLQELLISAESAPDGGAGGPDPAGAPVPPRPRSAFPDALRPRA

Radius of gyration: 22.28 Å; Cα contacts (8 Å, |Δi|>4): 25; chains: 1; bounding box: 43×44×70 Å